Protein AF-A0A068TZD4-F1 (afdb_monomer_lite)

Structure (mmCIF, N/CA/C/O backbone):
data_AF-A0A068TZD4-F1
#
_entry.id   AF-A0A068TZD4-F1
#
loop_
_atom_site.group_PDB
_atom_site.id
_atom_site.type_symbol
_atom_site.label_atom_id
_atom_site.label_alt_id
_atom_site.label_comp_id
_atom_site.label_asym_id
_atom_site.label_entity_id
_atom_site.label_seq_id
_atom_site.pdbx_PDB_ins_code
_atom_site.Cartn_x
_atom_site.Cartn_y
_atom_site.Cartn_z
_atom_site.occupancy
_atom_site.B_iso_or_equiv
_atom_site.auth_seq_id
_atom_site.auth_comp_id
_atom_site.auth_asym_id
_atom_site.auth_atom_id
_atom_site.pdbx_PDB_model_num
ATOM 1 N N . MET A 1 1 ? -0.529 -23.413 -0.367 1.00 43.28 1 MET A N 1
ATOM 2 C CA . MET A 1 1 ? -1.750 -23.611 -1.179 1.00 43.28 1 MET A CA 1
ATOM 3 C C . MET A 1 1 ? -2.648 -22.403 -0.959 1.00 43.28 1 MET A C 1
ATOM 5 O O . MET A 1 1 ? -3.380 -22.374 0.020 1.00 43.28 1 MET A O 1
ATOM 9 N N . TRP A 1 2 ? -2.541 -21.376 -1.801 1.00 50.25 2 TRP A N 1
ATOM 10 C CA . TRP A 1 2 ? -3.423 -20.208 -1.753 1.00 50.25 2 TRP A CA 1
ATOM 11 C C . TRP A 1 2 ? -4.374 -20.298 -2.937 1.00 50.25 2 TRP A C 1
ATOM 13 O O . TRP A 1 2 ? -3.957 -20.183 -4.084 1.00 50.25 2 TRP A O 1
ATOM 23 N N . ARG A 1 3 ? -5.649 -20.585 -2.675 1.00 55.00 3 ARG A N 1
ATOM 24 C CA . ARG A 1 3 ? -6.693 -20.403 -3.684 1.00 55.00 3 ARG A CA 1
ATOM 25 C C . ARG A 1 3 ? -7.146 -18.950 -3.588 1.00 55.00 3 ARG A C 1
ATOM 27 O O . ARG A 1 3 ? -8.108 -18.671 -2.885 1.00 55.00 3 ARG A O 1
ATOM 34 N N . SER A 1 4 ? -6.414 -18.036 -4.222 1.00 52.28 4 SER A N 1
ATOM 35 C CA . SER A 1 4 ? -6.833 -16.635 -4.311 1.00 52.28 4 SER A CA 1
ATOM 36 C C . SER A 1 4 ? -7.531 -16.424 -5.643 1.00 52.28 4 SER A C 1
ATOM 38 O O . SER A 1 4 ? -6.910 -16.454 -6.702 1.00 52.28 4 SER A O 1
ATOM 40 N N . VAL A 1 5 ? -8.847 -16.257 -5.595 1.00 53.84 5 VAL A N 1
ATOM 41 C CA . VAL A 1 5 ? -9.607 -15.758 -6.737 1.00 53.84 5 VAL A CA 1
ATOM 42 C C . VAL A 1 5 ? -9.236 -14.274 -6.852 1.00 53.84 5 VAL A C 1
ATOM 44 O O . VAL A 1 5 ? -9.560 -13.513 -5.945 1.00 53.84 5 VAL A O 1
ATOM 47 N N . ASN A 1 6 ? -8.539 -13.898 -7.933 1.00 63.69 6 ASN A N 1
ATOM 48 C CA . ASN A 1 6 ? -8.131 -12.534 -8.341 1.00 63.69 6 ASN A CA 1
ATOM 49 C C . ASN A 1 6 ? -6.717 -12.024 -7.995 1.00 63.69 6 ASN A C 1
ATOM 51 O O . ASN A 1 6 ? -6.473 -10.845 -8.213 1.00 63.69 6 ASN A O 1
ATOM 55 N N . GLU A 1 7 ? -5.778 -12.858 -7.528 1.00 77.06 7 GLU A N 1
ATOM 56 C CA . GLU A 1 7 ? -4.350 -12.462 -7.397 1.00 77.06 7 GLU A CA 1
ATOM 57 C C . GLU A 1 7 ? -4.101 -11.175 -6.573 1.00 77.06 7 GLU A C 1
ATOM 59 O O . GLU A 1 7 ? -3.106 -10.492 -6.784 1.00 77.06 7 GLU A O 1
ATOM 64 N N . LEU A 1 8 ? -4.990 -10.826 -5.636 1.00 85.00 8 LEU A N 1
ATOM 65 C CA . LEU A 1 8 ? -4.854 -9.646 -4.774 1.00 85.00 8 LEU A CA 1
ATOM 66 C C . LEU A 1 8 ? -4.186 -10.001 -3.440 1.00 85.00 8 LEU A C 1
ATOM 68 O O . LEU A 1 8 ? -4.435 -11.073 -2.879 1.00 85.00 8 LEU A O 1
ATOM 72 N N . MET A 1 9 ? -3.397 -9.073 -2.901 1.00 86.69 9 MET A N 1
ATOM 73 C CA . MET A 1 9 ? -2.752 -9.176 -1.596 1.00 86.69 9 MET A CA 1
ATOM 74 C C . MET A 1 9 ? -2.669 -7.829 -0.874 1.00 86.69 9 MET A C 1
ATOM 76 O O . MET A 1 9 ? -2.586 -6.768 -1.490 1.00 86.69 9 MET A O 1
ATOM 80 N N . LEU A 1 10 ? -2.714 -7.887 0.459 1.00 88.44 10 LEU A N 1
ATOM 81 C CA . LEU A 1 10 ? -2.511 -6.726 1.321 1.00 88.44 10 LEU A CA 1
ATOM 82 C C . LEU A 1 10 ? -1.019 -6.552 1.597 1.00 88.44 10 LEU A C 1
ATOM 84 O O . LEU A 1 10 ? -0.377 -7.464 2.118 1.00 88.44 10 LEU A O 1
ATOM 88 N N . VAL A 1 11 ? -0.506 -5.366 1.294 1.00 89.75 11 VAL A N 1
ATOM 89 C CA . VAL A 1 11 ? 0.898 -4.984 1.477 1.00 89.75 11 VAL A CA 1
ATOM 90 C C . VAL A 1 11 ? 0.970 -3.781 2.405 1.00 89.75 11 VAL A C 1
ATOM 92 O O . VAL A 1 11 ? 0.048 -2.963 2.461 1.00 89.75 11 VAL A O 1
ATOM 95 N N . ARG A 1 12 ? 2.067 -3.670 3.157 1.00 92.06 12 ARG A N 1
ATOM 96 C CA . ARG A 1 12 ? 2.343 -2.469 3.947 1.00 92.06 12 ARG A CA 1
ATOM 97 C C . ARG A 1 12 ? 2.700 -1.316 3.015 1.00 92.06 12 ARG A C 1
ATOM 99 O O . ARG A 1 12 ? 3.637 -1.441 2.231 1.00 92.06 12 ARG A O 1
ATOM 106 N N . TRP A 1 13 ? 1.984 -0.202 3.132 1.00 91.88 13 TRP A N 1
ATOM 107 C CA . TRP A 1 13 ? 2.293 1.010 2.375 1.00 91.88 13 TRP A CA 1
ATOM 108 C C . TRP A 1 13 ? 3.698 1.507 2.714 1.00 91.88 13 TRP A C 1
ATOM 110 O O . TRP A 1 13 ? 4.538 1.632 1.830 1.00 91.88 13 TRP A O 1
ATOM 120 N N . ASP A 1 14 ? 3.970 1.680 4.007 1.00 89.38 14 ASP A N 1
ATOM 121 C CA . ASP A 1 14 ? 5.288 1.949 4.566 1.00 89.38 14 ASP A CA 1
ATOM 122 C C . ASP A 1 14 ? 5.818 0.687 5.260 1.00 89.38 14 ASP A C 1
ATOM 124 O O . ASP A 1 14 ? 5.269 0.230 6.270 1.00 89.38 14 ASP A O 1
ATOM 128 N N . GLN A 1 15 ? 6.900 0.119 4.722 1.00 86.12 15 GLN A N 1
ATOM 129 C CA . GLN A 1 15 ? 7.523 -1.089 5.266 1.00 86.12 15 GLN A CA 1
ATOM 130 C C . GLN A 1 15 ? 8.125 -0.892 6.662 1.00 86.12 15 GLN A C 1
ATOM 132 O O . GLN A 1 15 ? 8.288 -1.875 7.387 1.00 86.12 15 GLN A O 1
ATOM 137 N N . THR A 1 16 ? 8.444 0.347 7.049 1.00 87.38 16 THR A N 1
ATOM 138 C CA . THR A 1 16 ? 9.020 0.668 8.364 1.00 87.38 16 THR A CA 1
ATOM 139 C C . THR A 1 16 ? 7.972 0.680 9.476 1.00 87.38 16 THR A C 1
ATOM 141 O O . THR A 1 16 ? 8.311 0.582 10.657 1.00 87.38 16 THR A O 1
ATOM 144 N N . LYS A 1 17 ? 6.690 0.767 9.108 1.00 87.00 17 LYS A N 1
ATOM 145 C CA . LYS A 1 17 ? 5.556 0.812 10.031 1.00 87.00 17 LYS A CA 1
ATOM 146 C C . LYS A 1 17 ? 4.899 -0.564 10.175 1.00 87.00 17 LYS A C 1
ATOM 148 O O . LYS A 1 17 ? 4.949 -1.381 9.255 1.00 87.00 17 LYS A O 1
ATOM 153 N N . PRO A 1 18 ? 4.252 -0.854 11.318 1.00 88.31 18 PRO A N 1
ATOM 154 C CA . PRO A 1 18 ? 3.518 -2.102 11.491 1.00 88.31 18 PRO A CA 1
ATOM 155 C C . PRO A 1 18 ? 2.359 -2.219 10.491 1.00 88.31 18 PRO A C 1
ATOM 157 O O . PRO A 1 18 ? 1.881 -1.231 9.933 1.00 88.31 18 PRO A O 1
ATOM 160 N N . ALA A 1 19 ? 1.884 -3.446 10.273 1.00 89.81 19 ALA A N 1
ATOM 161 C CA . ALA A 1 19 ? 0.654 -3.673 9.523 1.00 89.81 19 ALA A CA 1
ATOM 162 C C . ALA A 1 19 ? -0.544 -3.155 10.340 1.00 89.81 19 ALA A C 1
ATOM 164 O O . ALA A 1 19 ? -0.921 -3.758 11.343 1.00 89.81 19 ALA A O 1
ATOM 165 N N . SER A 1 20 ? -1.120 -2.032 9.915 1.00 88.06 20 SER A N 1
ATOM 166 C CA . SER A 1 20 ? -2.290 -1.392 10.525 1.00 88.06 20 SER A CA 1
ATOM 167 C C . SER A 1 20 ? -3.294 -0.980 9.448 1.00 88.06 20 SER A C 1
ATOM 169 O O . SER A 1 20 ? -2.961 -0.911 8.267 1.00 88.06 20 SER A O 1
ATOM 171 N N . VAL A 1 21 ? -4.528 -0.661 9.848 1.00 87.06 21 VAL A N 1
ATOM 172 C CA . VAL A 1 21 ? -5.562 -0.153 8.924 1.00 87.06 21 VAL A CA 1
ATOM 173 C C . VAL A 1 21 ? -5.109 1.138 8.223 1.00 87.06 21 VAL A C 1
ATOM 175 O O . VAL A 1 21 ? -5.423 1.350 7.058 1.00 87.06 21 VAL A O 1
ATOM 178 N N . SER A 1 22 ? -4.293 1.953 8.895 1.00 90.56 22 SER A N 1
ATOM 179 C CA . SER A 1 22 ? -3.665 3.168 8.360 1.00 90.56 22 SER A CA 1
ATOM 180 C C . SER A 1 22 ? -2.359 2.922 7.588 1.00 90.56 22 SER A C 1
ATOM 182 O O . SER A 1 22 ? -1.678 3.874 7.216 1.00 90.56 22 SER A O 1
ATOM 184 N N . ASN A 1 23 ? -1.981 1.666 7.330 1.00 91.94 23 ASN A N 1
ATOM 185 C CA . ASN A 1 23 ? -0.738 1.325 6.632 1.00 91.94 23 ASN A CA 1
ATOM 186 C C . ASN A 1 23 ? -0.869 0.120 5.683 1.00 91.94 23 ASN A C 1
ATOM 188 O O . ASN A 1 23 ? 0.140 -0.448 5.277 1.00 91.94 23 ASN A O 1
ATOM 192 N N . LEU A 1 24 ? -2.081 -0.311 5.335 1.00 92.25 24 LEU A N 1
ATOM 193 C CA . LEU A 1 24 ? -2.297 -1.445 4.435 1.00 92.25 24 LEU A CA 1
ATOM 194 C C . LEU A 1 24 ? -2.950 -0.993 3.130 1.00 92.25 24 LEU A C 1
ATOM 196 O O . LEU A 1 24 ? -3.939 -0.265 3.134 1.00 92.25 24 LEU A O 1
ATOM 200 N N . VAL A 1 25 ? -2.410 -1.480 2.017 1.00 90.00 25 VAL A N 1
ATOM 201 C CA . VAL A 1 25 ? -2.925 -1.261 0.663 1.00 90.00 25 VAL A CA 1
ATOM 202 C C . VAL A 1 25 ? -3.177 -2.596 -0.020 1.00 90.00 25 VAL A C 1
ATOM 204 O O . VAL A 1 25 ? -2.417 -3.546 0.157 1.00 90.00 25 VAL A O 1
ATOM 207 N N . LEU A 1 26 ? -4.269 -2.680 -0.779 1.00 90.12 26 LEU A N 1
ATOM 208 C CA . LEU A 1 26 ? -4.624 -3.872 -1.543 1.00 90.12 26 LEU A CA 1
ATOM 209 C C . LEU A 1 26 ? -4.108 -3.718 -2.974 1.00 90.12 26 LEU A C 1
ATOM 211 O O . LEU A 1 26 ? -4.558 -2.828 -3.692 1.00 90.12 26 LEU A O 1
ATOM 215 N N . LEU A 1 27 ? -3.188 -4.592 -3.368 1.00 88.19 27 LEU A N 1
ATOM 216 C CA . LEU A 1 27 ? -2.534 -4.596 -4.677 1.00 88.19 27 LEU A CA 1
ATOM 217 C C . LEU A 1 27 ? -2.670 -5.972 -5.327 1.00 88.19 27 LEU A C 1
ATOM 219 O O . LEU A 1 27 ? -2.947 -6.960 -4.645 1.00 88.19 27 LEU A O 1
ATOM 223 N N . LYS A 1 28 ? -2.467 -6.064 -6.641 1.00 88.62 28 LYS A N 1
ATOM 224 C CA . LYS A 1 28 ? -2.239 -7.359 -7.294 1.00 88.62 28 LYS A CA 1
ATOM 225 C C . LYS A 1 28 ? -0.872 -7.913 -6.917 1.00 88.62 28 LYS A C 1
ATOM 227 O O . LYS A 1 28 ? 0.019 -7.167 -6.538 1.00 88.62 28 LYS A O 1
ATOM 232 N N . PHE A 1 29 ? -0.679 -9.212 -7.095 1.00 84.56 29 PHE A N 1
ATOM 233 C CA . PHE A 1 29 ? 0.575 -9.895 -6.785 1.00 84.56 29 PHE A CA 1
ATOM 234 C C . PHE A 1 29 ? 1.771 -9.288 -7.535 1.00 84.56 29 PHE A C 1
ATOM 236 O O . PHE A 1 29 ? 2.797 -9.006 -6.931 1.00 84.56 29 PHE A O 1
ATOM 243 N N . SER A 1 30 ? 1.603 -8.989 -8.828 1.00 83.38 30 SER A N 1
ATOM 244 C CA . SER A 1 30 ? 2.637 -8.324 -9.634 1.00 83.38 30 SER A CA 1
ATOM 245 C C . SER A 1 30 ? 2.975 -6.920 -9.124 1.00 83.38 30 SER A C 1
ATOM 247 O O . SER A 1 30 ? 4.136 -6.540 -9.080 1.00 83.38 30 SER A O 1
ATOM 249 N N . GLU A 1 31 ? 1.957 -6.160 -8.713 1.00 85.81 31 GLU A N 1
ATOM 250 C CA . GLU A 1 31 ? 2.108 -4.794 -8.192 1.00 85.81 31 GLU A CA 1
ATOM 251 C C . GLU A 1 31 ? 2.713 -4.803 -6.780 1.00 85.81 31 GLU A C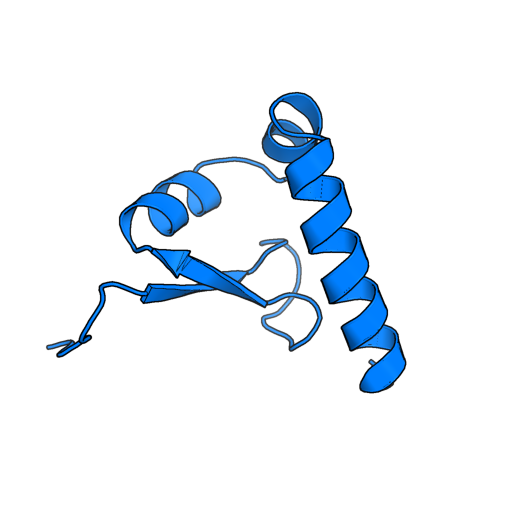 1
ATOM 253 O O . GLU A 1 31 ? 3.426 -3.883 -6.397 1.00 85.81 31 GLU A O 1
ATOM 258 N N . ALA A 1 32 ? 2.435 -5.845 -5.998 1.00 85.50 32 ALA A N 1
ATOM 259 C CA . ALA A 1 32 ? 2.959 -6.025 -4.656 1.00 85.50 32 ALA A CA 1
ATOM 260 C C . ALA A 1 32 ? 4.455 -6.340 -4.658 1.00 85.50 32 ALA A C 1
ATOM 262 O O . ALA A 1 32 ? 5.185 -5.711 -3.901 1.00 85.50 32 ALA A O 1
ATOM 263 N N . ASP A 1 33 ? 4.914 -7.247 -5.526 1.00 84.31 33 ASP A N 1
ATOM 264 C CA . ASP A 1 33 ? 6.344 -7.540 -5.678 1.00 84.31 33 ASP A CA 1
ATOM 265 C C . ASP A 1 33 ? 7.117 -6.276 -6.110 1.00 84.31 33 ASP A C 1
ATOM 267 O O . ASP A 1 33 ? 8.183 -5.966 -5.572 1.00 84.31 33 ASP A O 1
ATOM 271 N N . GLU A 1 34 ? 6.551 -5.493 -7.037 1.00 85.12 34 GLU A N 1
ATOM 272 C CA . GLU A 1 34 ? 7.107 -4.202 -7.453 1.00 85.12 34 GLU A CA 1
ATOM 273 C C . GLU A 1 34 ? 7.135 -3.193 -6.295 1.00 85.12 34 GLU A C 1
ATOM 275 O O . GLU A 1 34 ? 8.182 -2.596 -6.034 1.00 85.12 34 GLU A O 1
ATOM 280 N N . HIS A 1 35 ? 6.029 -3.038 -5.560 1.00 86.44 35 HIS A N 1
ATOM 281 C CA . HIS A 1 35 ? 5.937 -2.144 -4.398 1.00 86.44 35 HIS A CA 1
ATOM 282 C C . HIS A 1 35 ? 6.904 -2.548 -3.284 1.00 86.44 35 HIS A C 1
ATOM 284 O O . HIS A 1 35 ? 7.507 -1.685 -2.655 1.00 86.44 35 HIS A O 1
ATOM 290 N N . GLU A 1 36 ? 7.097 -3.847 -3.042 1.00 82.75 36 GLU A N 1
ATOM 291 C CA . GLU A 1 36 ? 8.045 -4.332 -2.038 1.00 82.75 36 GLU A CA 1
ATOM 292 C C . GLU A 1 36 ? 9.510 -4.107 -2.432 1.00 82.75 36 GLU A C 1
ATOM 294 O O . GLU A 1 36 ? 10.359 -3.937 -1.553 1.00 82.75 36 GLU A O 1
ATOM 299 N N . SER A 1 37 ? 9.799 -4.076 -3.736 1.00 83.75 37 SER A N 1
ATOM 300 C CA . SER A 1 37 ? 11.136 -3.812 -4.279 1.00 83.75 37 SER A CA 1
ATOM 301 C C . SER A 1 37 ? 11.502 -2.323 -4.345 1.00 83.75 37 SER A C 1
ATOM 303 O O . SER A 1 37 ? 12.685 -1.987 -4.434 1.00 83.75 37 SER A O 1
ATOM 305 N N . ARG A 1 38 ? 10.505 -1.431 -4.301 1.00 85.06 38 ARG A N 1
ATOM 306 C CA . ARG A 1 38 ? 10.673 0.023 -4.408 1.00 85.06 38 ARG A CA 1
ATOM 307 C C . ARG A 1 38 ? 10.610 0.684 -3.039 1.00 85.06 38 ARG A C 1
ATOM 309 O O . ARG A 1 38 ? 9.911 0.234 -2.135 1.00 85.06 38 ARG A O 1
ATOM 316 N N . SER A 1 39 ? 11.326 1.795 -2.878 1.00 86.12 39 SER A N 1
ATOM 317 C CA . SER A 1 39 ? 11.167 2.611 -1.679 1.00 86.12 39 SER A CA 1
ATOM 318 C C . SER A 1 39 ? 9.965 3.547 -1.816 1.00 86.12 39 SER A C 1
ATOM 320 O O . SER A 1 39 ? 9.591 3.976 -2.910 1.00 86.12 39 SER A O 1
ATOM 322 N N . LEU A 1 40 ? 9.383 3.923 -0.678 1.00 87.31 40 LEU A N 1
ATOM 323 C CA . LEU A 1 40 ? 8.303 4.908 -0.625 1.00 87.31 40 LEU A CA 1
ATOM 324 C C . LEU A 1 40 ? 8.725 6.262 -1.239 1.00 87.31 40 LEU A C 1
ATOM 326 O O . LEU A 1 40 ? 7.904 6.966 -1.825 1.00 87.31 40 LEU A O 1
ATOM 330 N N . GLU A 1 41 ? 10.014 6.607 -1.138 1.00 87.75 41 GLU A N 1
ATOM 331 C CA . GLU A 1 41 ? 10.598 7.811 -1.738 1.00 87.75 41 GLU A CA 1
ATOM 332 C C . GLU A 1 41 ? 10.617 7.748 -3.271 1.00 87.75 41 GLU A C 1
ATOM 334 O O . GLU A 1 41 ? 10.383 8.762 -3.932 1.00 87.75 41 GLU A O 1
ATOM 339 N N . ASP A 1 42 ? 10.863 6.567 -3.845 1.00 88.31 42 ASP A N 1
ATOM 340 C CA . ASP A 1 42 ? 10.845 6.367 -5.297 1.00 88.31 42 ASP A CA 1
ATOM 341 C C . ASP A 1 42 ? 9.422 6.504 -5.840 1.00 88.31 42 ASP A C 1
ATOM 343 O O . ASP A 1 42 ? 9.203 7.182 -6.843 1.00 88.31 42 ASP A O 1
ATOM 347 N N . ILE A 1 43 ? 8.434 5.945 -5.133 1.00 87.88 43 ILE A N 1
ATOM 348 C CA . ILE A 1 43 ? 7.012 6.075 -5.485 1.00 87.88 43 ILE A CA 1
ATOM 349 C C . ILE A 1 43 ? 6.573 7.543 -5.412 1.0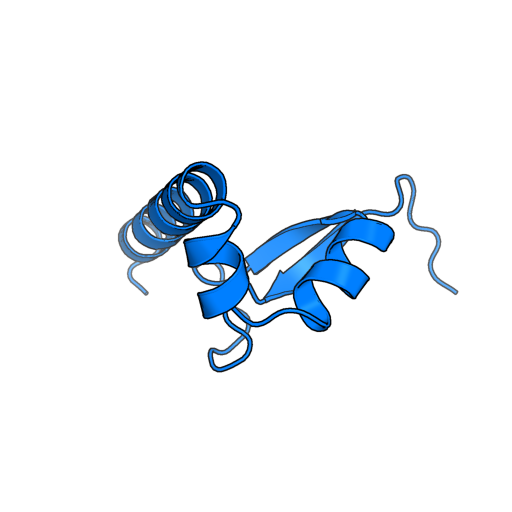0 87.88 43 ILE A C 1
ATOM 351 O O . ILE A 1 43 ? 5.864 8.026 -6.291 1.00 87.88 43 ILE A O 1
ATOM 355 N N . GLN A 1 44 ? 7.030 8.291 -4.403 1.00 90.19 44 GLN A N 1
ATOM 356 C CA . GLN A 1 44 ? 6.734 9.720 -4.284 1.00 90.19 44 GLN A CA 1
ATOM 357 C C . GLN A 1 44 ? 7.299 10.543 -5.456 1.00 90.19 44 GLN A C 1
ATOM 359 O O . GLN A 1 44 ? 6.671 11.520 -5.870 1.00 90.19 44 GLN A O 1
ATOM 364 N N . LYS A 1 45 ? 8.479 10.179 -5.975 1.00 91.19 45 LYS A N 1
ATOM 365 C CA . LYS A 1 45 ? 9.138 10.885 -7.087 1.00 91.19 45 LYS A CA 1
ATOM 366 C C . LYS A 1 45 ? 8.551 10.522 -8.445 1.00 91.19 45 LYS A C 1
ATOM 368 O O . LYS A 1 45 ? 8.337 11.412 -9.263 1.00 91.19 45 LYS A O 1
ATOM 373 N N . GLU A 1 46 ? 8.333 9.237 -8.691 1.00 90.81 46 GLU A N 1
ATOM 374 C CA . GLU A 1 46 ? 7.881 8.739 -9.991 1.00 90.81 46 GLU A CA 1
ATOM 375 C C . GLU A 1 46 ? 6.365 8.872 -10.162 1.00 90.81 46 GLU A C 1
ATOM 377 O O . GLU A 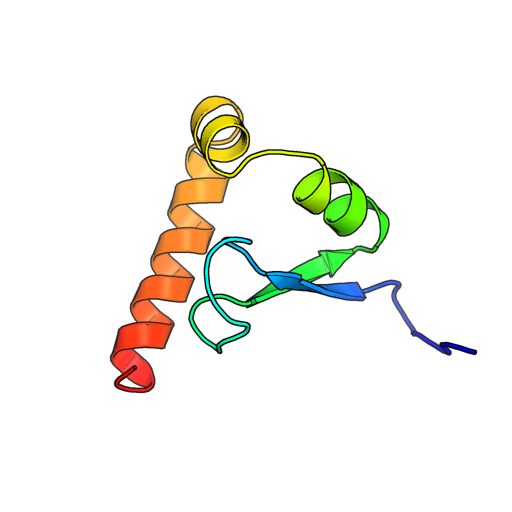1 46 ? 5.891 9.168 -11.257 1.00 90.81 46 GLU A O 1
ATOM 382 N N . GLU A 1 47 ? 5.603 8.712 -9.076 1.00 90.50 47 GLU A N 1
ATOM 383 C CA . GLU A 1 47 ? 4.139 8.669 -9.098 1.00 90.50 47 GLU A CA 1
ATOM 384 C C . GLU A 1 47 ? 3.518 9.544 -7.987 1.00 90.50 47 GLU A C 1
ATOM 386 O O . GLU A 1 47 ? 2.769 9.061 -7.125 1.00 90.50 47 GLU A O 1
ATOM 391 N N . PRO A 1 48 ? 3.768 10.868 -7.998 1.00 90.81 48 PRO A N 1
ATOM 392 C CA . PRO A 1 48 ? 3.357 11.767 -6.917 1.00 90.81 48 PRO A CA 1
ATOM 393 C C . PRO A 1 48 ? 1.837 11.800 -6.695 1.00 90.81 48 PRO A C 1
ATOM 395 O O . PRO A 1 48 ? 1.375 11.908 -5.558 1.00 90.81 48 PRO A O 1
ATOM 398 N N . GLU A 1 49 ? 1.038 11.674 -7.758 1.00 92.50 49 GLU A N 1
ATOM 399 C CA . GLU A 1 49 ? -0.428 11.645 -7.657 1.00 92.50 49 GLU A CA 1
ATOM 400 C C . GLU A 1 49 ? -0.949 10.352 -7.019 1.00 92.50 49 GLU A C 1
ATOM 402 O O . GLU A 1 49 ? -1.926 10.369 -6.266 1.00 92.50 49 GLU A O 1
ATOM 407 N N . PHE A 1 50 ? -0.317 9.214 -7.316 1.00 89.12 50 PHE A N 1
ATOM 408 C CA . PHE A 1 50 ? -0.654 7.941 -6.684 1.00 89.12 50 PHE A CA 1
ATOM 409 C C . PHE A 1 50 ? -0.299 7.984 -5.199 1.00 89.12 50 PHE A C 1
ATOM 411 O O . PHE A 1 50 ? -1.165 7.748 -4.353 1.00 89.12 50 PHE A O 1
ATOM 418 N N . PHE A 1 51 ? 0.924 8.418 -4.889 1.00 92.19 51 PHE A N 1
ATOM 419 C CA . PHE A 1 51 ? 1.396 8.603 -3.524 1.00 92.19 51 PHE A CA 1
ATOM 420 C C . PHE A 1 51 ? 0.462 9.499 -2.699 1.00 92.19 51 PHE A C 1
ATOM 422 O O . PHE A 1 51 ? 0.078 9.143 -1.581 1.00 92.19 51 PHE A O 1
ATOM 429 N N . ALA A 1 52 ? 0.062 10.650 -3.250 1.00 92.88 52 ALA A N 1
ATOM 430 C CA . ALA A 1 52 ? -0.818 11.595 -2.572 1.00 92.88 52 ALA A CA 1
ATOM 431 C C . ALA A 1 52 ? -2.204 10.996 -2.291 1.00 92.88 52 ALA A C 1
ATOM 433 O O . ALA A 1 52 ? -2.723 11.149 -1.183 1.00 92.88 52 ALA A O 1
ATOM 434 N N . ARG A 1 53 ? -2.787 10.277 -3.261 1.00 93.44 53 ARG A N 1
ATOM 435 C CA . ARG A 1 53 ? -4.092 9.619 -3.097 1.00 93.44 53 ARG A CA 1
ATOM 436 C C . ARG A 1 53 ? -4.055 8.555 -2.008 1.00 93.44 53 ARG A C 1
ATOM 438 O O . ARG A 1 53 ? -4.871 8.610 -1.091 1.00 93.44 53 ARG A O 1
ATOM 445 N N . VAL A 1 54 ? -3.096 7.633 -2.076 1.00 91.88 54 VAL A N 1
ATOM 446 C CA . VAL A 1 54 ? -2.967 6.553 -1.088 1.00 91.88 54 VAL A CA 1
ATOM 447 C C . VAL A 1 54 ? -2.712 7.128 0.303 1.00 91.88 54 VAL A C 1
ATOM 4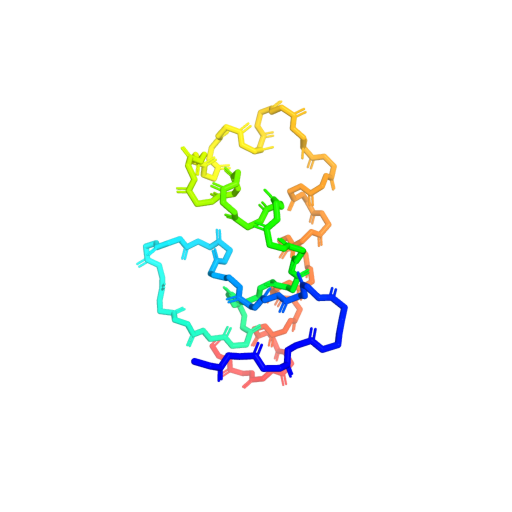49 O O . VAL A 1 54 ? -3.429 6.809 1.248 1.00 91.88 54 VAL A O 1
ATOM 452 N N . THR A 1 55 ? -1.767 8.062 0.424 1.00 92.19 55 THR A N 1
ATOM 453 C CA . THR A 1 55 ? -1.437 8.694 1.707 1.00 92.19 55 THR A CA 1
ATOM 454 C C . THR A 1 55 ? -2.627 9.450 2.301 1.00 92.19 55 THR A C 1
ATOM 456 O O . THR A 1 55 ? -2.832 9.405 3.512 1.00 92.19 55 THR A O 1
ATOM 459 N N . SER A 1 56 ? -3.435 10.130 1.482 1.00 93.25 56 SER A N 1
ATOM 460 C CA . SER A 1 56 ? -4.636 10.823 1.962 1.00 93.25 56 SER A CA 1
ATOM 461 C C . SER A 1 56 ? -5.676 9.851 2.524 1.00 93.25 56 SER A C 1
ATOM 463 O O . SER A 1 56 ? -6.265 10.137 3.563 1.00 93.25 56 SER A O 1
ATOM 465 N N . VAL A 1 57 ? -5.892 8.706 1.868 1.00 93.31 57 VAL A N 1
ATOM 466 C CA . VAL A 1 57 ? -6.836 7.676 2.339 1.00 93.31 57 VAL A CA 1
ATOM 467 C C . VAL A 1 57 ? -6.349 7.044 3.641 1.00 93.31 57 VAL A C 1
ATOM 469 O O . VAL A 1 57 ? -7.126 6.890 4.577 1.00 93.31 57 VAL A O 1
ATOM 472 N N . LEU A 1 58 ? -5.056 6.736 3.736 1.00 92.00 58 LEU A N 1
ATOM 473 C CA . LEU A 1 58 ? -4.470 6.157 4.945 1.00 92.00 58 LEU A CA 1
ATOM 474 C C . LEU A 1 58 ? -4.508 7.122 6.140 1.00 92.00 58 LEU A C 1
ATOM 476 O O . LEU A 1 58 ? -4.817 6.699 7.251 1.00 92.00 58 LEU A O 1
ATOM 480 N N . LYS A 1 59 ? -4.276 8.423 5.913 1.00 91.69 59 LYS A N 1
ATOM 481 C CA . LYS A 1 59 ? -4.441 9.470 6.940 1.00 91.69 59 LYS A CA 1
ATOM 482 C C . LYS A 1 59 ? -5.890 9.624 7.398 1.00 91.69 59 LYS A C 1
ATOM 484 O O . LYS A 1 59 ? -6.145 9.849 8.580 1.00 91.69 59 LYS A O 1
ATOM 489 N N . GLN A 1 60 ? -6.843 9.507 6.473 1.00 92.25 60 GLN A N 1
ATOM 490 C CA . GLN A 1 60 ? -8.257 9.503 6.838 1.00 92.25 60 GLN A CA 1
ATOM 491 C C . GLN A 1 60 ? -8.579 8.286 7.710 1.00 92.25 60 GLN A C 1
ATOM 493 O O . GLN A 1 60 ? -9.205 8.441 8.750 1.00 92.25 60 GLN A O 1
ATOM 498 N N . ALA A 1 61 ? -8.075 7.103 7.349 1.00 90.12 61 ALA A N 1
ATOM 499 C CA . ALA A 1 61 ? -8.249 5.899 8.153 1.00 90.12 61 ALA A CA 1
ATOM 500 C C . ALA A 1 61 ? -7.630 6.036 9.558 1.00 90.12 61 ALA A C 1
ATOM 502 O O . ALA A 1 61 ? -8.239 5.635 10.541 1.00 90.12 61 ALA A O 1
ATOM 503 N N . GLU A 1 62 ? -6.452 6.645 9.689 1.00 89.50 62 GLU A N 1
ATOM 504 C CA . GLU A 1 62 ? -5.861 6.949 11.002 1.00 89.50 62 GLU A CA 1
ATOM 505 C C . GLU A 1 62 ? -6.814 7.790 11.872 1.00 89.50 62 GLU A C 1
ATOM 507 O O . GLU A 1 62 ? -7.073 7.445 13.024 1.00 89.50 62 GLU A O 1
ATOM 512 N N . SER A 1 63 ? 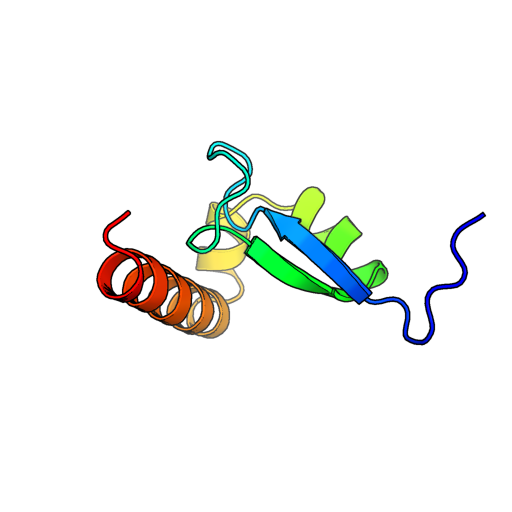-7.431 8.819 11.281 1.00 90.00 63 SER A N 1
ATOM 513 C CA . SER A 1 63 ? -8.405 9.680 11.967 1.00 90.00 63 SER A CA 1
ATOM 514 C C . SER A 1 63 ? -9.707 8.949 12.316 1.00 90.00 63 SER A C 1
ATOM 516 O O . SER A 1 63 ? -10.213 9.093 13.427 1.00 90.00 63 SER A O 1
ATOM 518 N N . ASP A 1 64 ? -10.244 8.153 11.388 1.00 90.88 64 ASP A N 1
ATOM 519 C CA . ASP A 1 64 ? -11.523 7.448 11.546 1.00 90.88 64 ASP A CA 1
ATOM 520 C C . ASP A 1 64 ? -11.449 6.337 12.602 1.00 90.88 64 ASP A C 1
ATOM 522 O O . ASP A 1 64 ? -12.423 6.078 13.311 1.00 90.88 64 ASP A O 1
ATOM 526 N N . PHE A 1 65 ? -10.291 5.681 12.714 1.00 86.06 65 PHE A N 1
ATOM 527 C CA . PHE A 1 65 ? -10.061 4.586 13.655 1.00 86.06 65 PHE A CA 1
ATOM 528 C C . PHE A 1 65 ? -9.354 5.026 14.949 1.00 86.06 65 PHE A C 1
ATOM 530 O O . PHE A 1 65 ? -9.164 4.193 15.835 1.00 86.06 65 PHE A O 1
ATOM 537 N N . GLY A 1 66 ? -9.010 6.315 15.087 1.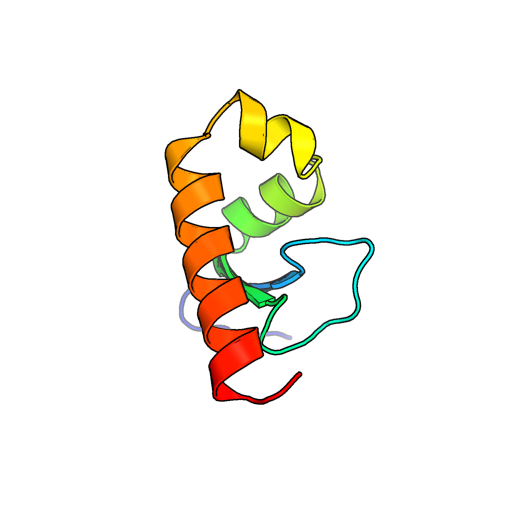00 80.75 66 GLY A N 1
ATOM 538 C CA . GLY A 1 66 ? -8.370 6.882 16.280 1.00 80.75 66 GLY A CA 1
ATOM 539 C C . GLY A 1 66 ? -7.002 6.268 16.593 1.00 80.75 66 GLY A C 1
ATOM 540 O O . GLY A 1 66 ? -6.715 6.007 17.764 1.00 80.75 66 GLY A O 1
ATOM 541 N N . LEU A 1 67 ? -6.224 5.972 15.546 1.00 71.12 67 LEU A N 1
ATOM 542 C CA . LEU A 1 67 ? -4.920 5.297 15.612 1.00 71.12 67 LEU A CA 1
ATOM 543 C C . LEU A 1 67 ? -3.751 6.272 15.784 1.00 71.12 67 LEU A C 1
ATOM 545 O O . LEU A 1 67 ? -3.877 7.437 15.353 1.00 71.12 67 LEU A O 1
#

pLDDT: mean 85.17, std 10.92, range [43.28, 93.44]

Secondary structure (DSSP, 8-state):
----TT-EEEEESSTTS-S-GGGEEEEEHHHHHHHHHS-HHHHHHH-HHHHHHHHHHHHHHHHHHT-

Organism: Coffea canephora (NCBI:txid49390)

InterPro domains:
  IPR045886 ThiF/MoeB/HesA family [PTHR43267] (2-65)

Sequence (67 aa):
MWRSVNELMLVRWDQTKPASVSNLVLLKFSEADEHESRSLEDIQKEEPEFFARVTSVLKQAESDFGL

Radius of gyration: 12.64 Å; chains: 1; bounding box: 23×35×26 Å

Foldseek 3Di:
DDPDDQQKDWDFQAPVDDDDLLGIDIDHNVVRVVSVVDHLVVCCVPPVVVSVVSNVVSVVSCVVVVD